Protein AF-A0A930UMC6-F1 (afdb_monomer_lite)

Structure (mmCIF, N/CA/C/O backbone):
data_AF-A0A930UMC6-F1
#
_entry.id   AF-A0A930UMC6-F1
#
loop_
_atom_site.group_PDB
_atom_site.id
_atom_site.type_symbol
_atom_site.label_atom_id
_atom_site.label_alt_id
_atom_site.label_comp_id
_atom_site.label_asym_id
_atom_site.label_entity_id
_atom_site.label_seq_id
_atom_site.pdbx_PDB_ins_code
_atom_site.Cartn_x
_atom_site.Cartn_y
_atom_site.Cartn_z
_atom_site.occupancy
_atom_site.B_iso_or_equiv
_atom_site.auth_seq_id
_atom_site.auth_comp_id
_atom_site.auth_asym_id
_atom_site.auth_atom_id
_atom_site.pdbx_PDB_model_num
ATOM 1 N N . MET A 1 1 ? 30.134 18.021 20.893 1.00 49.34 1 MET A N 1
ATOM 2 C CA . MET A 1 1 ? 29.272 17.765 19.724 1.00 49.34 1 MET A CA 1
ATOM 3 C C . MET A 1 1 ? 28.024 17.097 20.253 1.00 49.34 1 MET A C 1
ATOM 5 O O . MET A 1 1 ? 28.151 16.092 20.938 1.00 49.34 1 MET A O 1
ATOM 9 N N . THR A 1 2 ? 26.864 17.696 20.035 1.00 69.00 2 THR A N 1
ATOM 10 C CA . THR A 1 2 ? 25.563 17.106 20.365 1.00 69.00 2 THR A CA 1
ATOM 11 C C . THR A 1 2 ? 24.787 16.967 19.064 1.00 69.00 2 THR A C 1
ATOM 13 O O . THR A 1 2 ? 24.896 17.836 18.201 1.00 69.00 2 THR A O 1
ATOM 16 N N . GLY A 1 3 ? 24.077 15.854 18.910 1.00 68.44 3 GLY A N 1
ATOM 17 C CA . GLY A 1 3 ? 23.133 15.617 17.822 1.00 68.44 3 GLY A CA 1
ATOM 18 C C . GLY A 1 3 ? 21.737 15.441 18.407 1.00 68.44 3 GLY A C 1
ATOM 19 O O . GLY A 1 3 ? 21.604 15.008 19.552 1.00 68.44 3 GLY A O 1
ATOM 20 N N . GLU A 1 4 ? 20.722 15.796 17.633 1.00 76.00 4 GLU A N 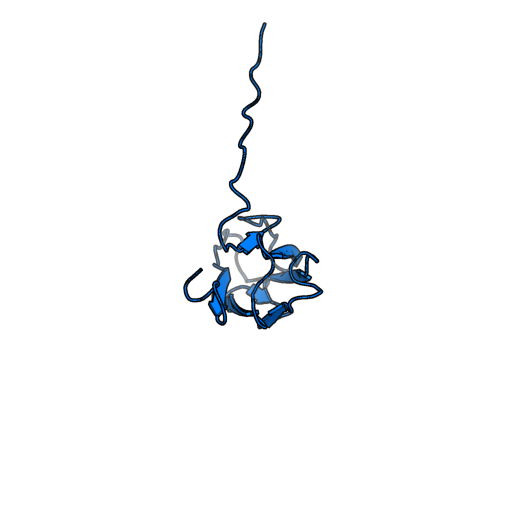1
ATOM 21 C CA . GLU A 1 4 ? 19.319 15.598 17.986 1.00 76.00 4 GLU A CA 1
ATOM 22 C C . GLU A 1 4 ? 18.726 14.492 17.111 1.00 76.00 4 GLU A C 1
ATOM 24 O O . GLU A 1 4 ? 19.178 14.262 15.988 1.00 76.00 4 GLU A O 1
ATOM 29 N N . VAL A 1 5 ? 17.733 13.790 17.653 1.00 77.50 5 VAL A N 1
ATOM 30 C CA . VAL A 1 5 ? 16.935 12.790 16.940 1.00 77.50 5 VAL A CA 1
ATOM 31 C C . VAL A 1 5 ? 15.500 13.282 16.962 1.00 77.50 5 VAL A C 1
ATOM 33 O O . VAL A 1 5 ? 14.952 13.551 18.031 1.00 77.50 5 VAL A O 1
ATOM 36 N N . GLU A 1 6 ? 14.899 13.401 15.787 1.00 82.38 6 GLU A N 1
ATOM 37 C CA . GLU A 1 6 ? 13.484 13.717 15.667 1.00 82.38 6 GLU A CA 1
ATOM 38 C C . GLU A 1 6 ? 12.648 12.480 16.020 1.00 82.38 6 GLU A C 1
ATOM 40 O O . GLU A 1 6 ? 12.893 11.381 15.518 1.00 82.38 6 GLU A O 1
ATOM 45 N N . VAL A 1 7 ? 11.665 12.656 16.905 1.00 77.31 7 VAL A N 1
ATOM 46 C CA . VAL A 1 7 ? 10.705 11.611 17.274 1.00 77.31 7 VAL A CA 1
ATOM 47 C C . VAL A 1 7 ? 9.308 12.096 16.921 1.00 77.31 7 VAL A C 1
ATOM 49 O O . VAL A 1 7 ? 8.802 13.045 17.519 1.00 77.31 7 VAL A O 1
ATOM 52 N N . THR A 1 8 ? 8.664 11.417 15.977 1.00 75.25 8 THR A N 1
ATOM 53 C CA . THR A 1 8 ? 7.257 11.645 15.637 1.00 75.25 8 THR A CA 1
ATOM 54 C C . THR A 1 8 ? 6.380 10.625 16.360 1.00 75.25 8 THR A C 1
ATOM 56 O O . THR A 1 8 ? 6.618 9.421 16.275 1.00 75.25 8 THR A O 1
ATOM 59 N N . VAL A 1 9 ? 5.344 11.098 17.056 1.00 71.62 9 VAL A N 1
ATOM 60 C CA . VAL A 1 9 ? 4.311 10.245 17.662 1.00 71.62 9 VAL A CA 1
ATOM 61 C C . VAL A 1 9 ? 3.033 10.405 16.848 1.00 71.62 9 VAL A C 1
ATOM 63 O O . VAL A 1 9 ? 2.448 11.485 16.821 1.00 71.62 9 VAL A O 1
ATOM 66 N N . ASN A 1 10 ? 2.614 9.339 16.168 1.00 65.38 10 ASN A N 1
ATOM 67 C CA . ASN A 1 10 ? 1.390 9.343 15.370 1.00 65.38 10 ASN A CA 1
ATOM 68 C C . ASN A 1 10 ? 0.172 9.027 16.249 1.00 65.38 10 ASN A C 1
ATOM 70 O O . ASN A 1 10 ? 0.223 8.117 17.077 1.00 65.38 10 ASN A O 1
ATOM 74 N N . ASP A 1 11 ? -0.925 9.754 16.037 1.00 66.31 11 ASP A N 1
ATOM 75 C CA . ASP A 1 11 ? -2.229 9.439 16.621 1.00 66.31 11 ASP A CA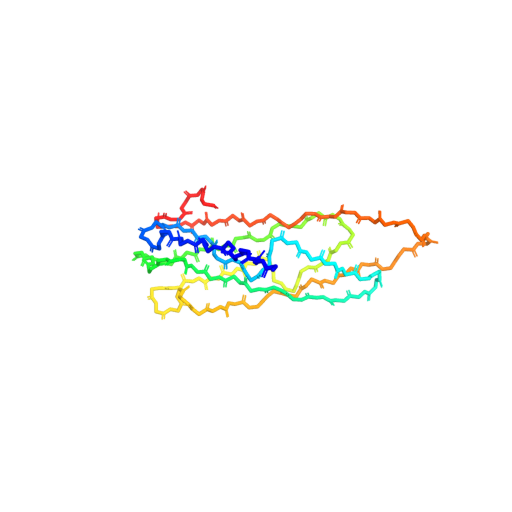 1
ATOM 76 C C . ASP A 1 11 ? -2.813 8.209 15.916 1.00 66.31 11 ASP A C 1
ATOM 78 O O . ASP A 1 11 ? -3.132 8.255 14.728 1.00 66.31 11 ASP A O 1
ATOM 82 N N . ASN A 1 12 ? -2.925 7.099 16.644 1.00 66.31 12 ASN A N 1
ATOM 83 C CA . ASN A 1 12 ? -3.477 5.844 16.142 1.00 66.31 12 ASN A CA 1
ATOM 84 C C . ASN A 1 12 ? -4.976 5.691 16.436 1.00 66.31 12 ASN A C 1
ATOM 86 O O . ASN A 1 12 ? -5.495 4.594 16.287 1.00 66.31 12 ASN A O 1
ATOM 90 N N . SER A 1 13 ? -5.660 6.746 16.890 1.00 74.12 13 SER A N 1
ATOM 91 C CA . SER A 1 13 ? -7.106 6.717 17.144 1.00 74.12 13 SER A CA 1
ATOM 92 C C . SER A 1 13 ? -7.948 7.129 15.933 1.00 74.12 13 SER A C 1
ATOM 94 O O . SER A 1 13 ? -9.172 7.023 15.978 1.00 74.12 13 SER A O 1
ATOM 96 N N . LYS A 1 14 ? -7.307 7.582 14.847 1.00 83.06 14 LYS A N 1
ATOM 97 C CA . LYS A 1 14 ? -7.971 7.953 13.593 1.00 83.06 14 LYS A CA 1
ATOM 98 C C . LYS A 1 14 ? -7.793 6.871 12.522 1.00 83.06 14 LYS A C 1
ATOM 100 O O . LYS A 1 14 ? -6.671 6.368 12.377 1.00 83.06 14 LYS A O 1
ATOM 105 N N . PRO A 1 15 ? -8.844 6.585 11.732 1.00 89.56 15 PRO A N 1
ATOM 106 C CA . PRO A 1 15 ? -8.735 5.779 10.523 1.00 89.56 15 PRO A CA 1
ATOM 107 C C . PRO A 1 15 ? -7.672 6.338 9.577 1.00 89.56 15 PRO A C 1
ATOM 109 O O . PRO A 1 15 ? -7.504 7.552 9.443 1.00 89.56 15 PRO A O 1
ATOM 112 N N . GLY A 1 16 ? -6.915 5.441 8.962 1.00 91.56 16 GLY A N 1
ATOM 113 C CA . GLY A 1 16 ? -5.721 5.769 8.196 1.00 91.56 16 GLY A CA 1
ATOM 114 C C . GLY A 1 16 ? -5.041 4.532 7.618 1.00 91.56 16 GLY A C 1
ATOM 115 O O . GLY A 1 16 ? -5.024 3.466 8.240 1.00 91.56 16 GLY A O 1
ATOM 116 N N . LEU A 1 17 ? -4.448 4.682 6.434 1.00 93.62 17 LEU A N 1
ATOM 117 C CA . LEU A 1 17 ? -3.559 3.678 5.857 1.00 93.62 17 LEU A CA 1
ATOM 118 C C . LEU A 1 17 ? -2.136 3.888 6.380 1.00 93.62 17 LEU A C 1
ATOM 120 O O . LEU A 1 17 ? -1.571 4.980 6.290 1.00 93.62 17 LEU A O 1
ATOM 124 N N . LEU A 1 18 ? -1.543 2.829 6.924 1.00 93.94 18 LEU A N 1
ATOM 125 C CA . LEU A 1 18 ? -0.150 2.806 7.350 1.00 93.94 18 LEU A CA 1
ATOM 126 C C . LEU A 1 18 ? 0.678 2.056 6.311 1.00 93.94 18 LEU A C 1
ATOM 128 O O . LEU A 1 18 ? 0.519 0.847 6.139 1.00 93.94 18 LEU A O 1
ATOM 132 N N . LEU A 1 19 ? 1.571 2.791 5.648 1.00 95.94 19 LEU A N 1
ATOM 133 C CA . LEU A 1 19 ? 2.490 2.264 4.642 1.00 95.94 19 LEU A CA 1
ATOM 134 C C . LEU A 1 19 ? 3.884 2.078 5.244 1.00 95.94 19 LEU A C 1
ATOM 136 O O . LEU A 1 19 ? 4.348 2.948 5.986 1.00 95.94 19 LEU A O 1
ATOM 140 N N . SER A 1 20 ? 4.580 0.990 4.903 1.00 96.75 20 SER A N 1
ATOM 141 C CA . SER A 1 20 ? 5.997 0.832 5.287 1.00 96.75 20 SER A CA 1
ATOM 142 C C . SER A 1 20 ? 6.923 1.808 4.561 1.00 96.75 20 SER A C 1
ATOM 144 O O . SER A 1 20 ? 7.975 2.154 5.091 1.00 96.75 20 SER A O 1
ATOM 146 N N . ALA A 1 21 ? 6.523 2.266 3.375 1.00 94.00 21 ALA A N 1
ATOM 147 C CA . ALA A 1 21 ? 7.231 3.256 2.579 1.00 94.00 21 ALA A CA 1
ATOM 148 C C . ALA A 1 21 ? 6.226 4.193 1.896 1.00 94.00 21 ALA A C 1
ATOM 150 O O . ALA A 1 21 ? 5.155 3.763 1.474 1.00 94.00 21 ALA A O 1
ATOM 151 N N . LYS A 1 22 ? 6.570 5.483 1.800 1.00 91.19 22 LYS A N 1
ATOM 152 C CA . LYS A 1 22 ? 5.804 6.490 1.033 1.00 91.19 22 LYS A CA 1
ATOM 153 C C . LYS A 1 22 ? 6.429 6.806 -0.328 1.00 91.19 22 LYS A C 1
ATOM 155 O O . LYS A 1 22 ? 5.846 7.539 -1.115 1.00 91.19 22 LYS A O 1
ATOM 160 N N . SER A 1 23 ? 7.625 6.284 -0.566 1.00 92.94 23 SER A N 1
ATOM 161 C CA . SER A 1 23 ? 8.389 6.399 -1.801 1.00 92.94 23 SER A CA 1
ATOM 162 C C . SER A 1 23 ? 9.214 5.131 -1.948 1.00 92.94 23 SER A C 1
ATOM 164 O O . SER A 1 23 ? 9.788 4.672 -0.957 1.00 92.94 23 SER A O 1
ATOM 166 N N . LEU A 1 24 ? 9.295 4.609 -3.163 1.00 93.62 24 LEU A N 1
ATOM 167 C CA . LEU A 1 24 ? 10.162 3.496 -3.526 1.00 93.62 24 LEU A CA 1
ATOM 168 C C . LEU A 1 24 ? 11.185 3.993 -4.547 1.00 93.62 24 LEU A C 1
ATOM 170 O O . LEU A 1 24 ? 10.893 4.906 -5.319 1.00 93.62 24 LEU A O 1
ATOM 174 N N . GLN A 1 25 ? 12.381 3.417 -4.513 1.00 94.12 25 GLN A N 1
ATOM 175 C CA . GLN A 1 25 ? 13.367 3.536 -5.581 1.00 94.12 25 GLN A CA 1
ATOM 176 C C . GLN A 1 25 ? 13.535 2.139 -6.151 1.00 94.12 25 GLN A C 1
ATOM 178 O O . GLN A 1 25 ? 13.876 1.225 -5.406 1.00 94.12 25 GLN A O 1
ATOM 183 N N . VAL A 1 26 ? 13.229 1.987 -7.431 1.00 93.31 26 VAL A N 1
ATOM 184 C CA . VAL A 1 26 ? 13.285 0.712 -8.139 1.00 93.31 26 VAL A CA 1
ATOM 185 C C . VAL A 1 26 ? 14.061 0.976 -9.415 1.00 93.31 26 VAL A C 1
ATOM 187 O O . VAL A 1 26 ? 13.769 1.954 -10.103 1.00 93.31 26 VAL A O 1
ATOM 190 N N . ASP A 1 27 ? 15.064 0.150 -9.685 1.00 92.75 27 ASP A N 1
ATOM 191 C CA . ASP A 1 27 ? 15.778 0.202 -10.957 1.00 92.75 27 ASP A CA 1
ATOM 192 C C . ASP A 1 27 ? 14.832 -0.233 -12.092 1.00 92.75 27 ASP A C 1
ATOM 194 O O . ASP A 1 27 ? 13.856 -0.952 -11.855 1.00 92.75 27 ASP A O 1
ATOM 198 N N . GLU A 1 28 ? 15.097 0.198 -13.322 1.00 91.00 28 GLU A N 1
ATOM 199 C CA . GLU A 1 28 ? 14.377 -0.287 -14.505 1.00 91.00 28 GLU A CA 1
ATOM 200 C C . GLU A 1 28 ? 14.459 -1.820 -14.606 1.00 91.00 28 GLU A C 1
ATOM 202 O O . GLU A 1 28 ? 15.447 -2.450 -14.211 1.00 91.00 28 GLU A O 1
ATOM 207 N N . GLY A 1 29 ? 13.339 -2.436 -14.999 1.00 91.31 29 GLY A N 1
ATOM 208 C CA . GLY A 1 29 ? 13.173 -3.892 -15.024 1.00 91.31 29 GLY A CA 1
ATOM 209 C C . GLY A 1 29 ? 13.221 -4.596 -13.655 1.00 91.31 29 GLY A C 1
ATOM 210 O O . GLY A 1 29 ? 13.204 -5.831 -13.609 1.00 91.31 29 GLY A O 1
ATOM 211 N N . GLY A 1 30 ? 13.303 -3.845 -12.554 1.00 95.00 30 GLY A N 1
ATOM 212 C CA . GLY A 1 30 ? 13.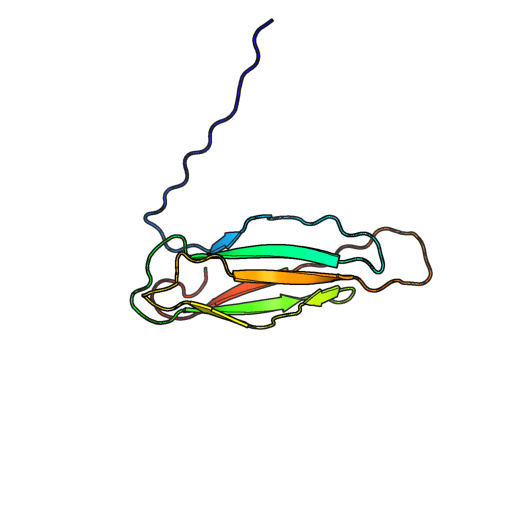400 -4.344 -11.186 1.00 95.00 30 GLY A CA 1
ATOM 213 C C . GLY A 1 30 ? 12.059 -4.487 -10.463 1.00 95.00 30 GLY A C 1
ATOM 214 O O . GLY A 1 30 ? 10.981 -4.181 -10.980 1.00 95.00 30 GLY A O 1
ATOM 215 N N . ASP A 1 31 ? 12.136 -4.950 -9.216 1.00 96.75 31 ASP A N 1
ATOM 216 C CA . ASP A 1 31 ? 10.998 -5.027 -8.307 1.00 96.75 31 ASP A CA 1
ATOM 217 C C . ASP A 1 31 ? 11.344 -4.542 -6.896 1.00 96.75 31 ASP A C 1
ATOM 219 O O . ASP A 1 31 ? 12.489 -4.608 -6.451 1.00 96.75 31 ASP A O 1
ATOM 223 N N . GLU A 1 32 ? 10.332 -4.034 -6.198 1.00 97.75 32 GLU A N 1
ATOM 224 C CA . GLU A 1 32 ? 10.414 -3.664 -4.787 1.00 97.75 32 GLU A CA 1
ATOM 225 C C . GLU A 1 32 ? 9.058 -3.878 -4.110 1.00 97.75 32 GLU A C 1
ATOM 227 O O . GLU A 1 32 ? 8.007 -3.942 -4.756 1.00 97.75 32 GLU A O 1
ATOM 232 N N . THR A 1 33 ? 9.058 -3.977 -2.782 1.00 97.81 33 THR A N 1
ATOM 233 C CA . THR A 1 33 ? 7.839 -4.199 -2.007 1.00 97.81 33 THR A CA 1
ATOM 234 C C . THR A 1 33 ? 7.544 -3.078 -1.022 1.00 97.81 33 THR A C 1
ATOM 236 O O . THR A 1 33 ? 8.422 -2.463 -0.418 1.00 97.81 33 THR A O 1
ATOM 239 N N . PHE A 1 34 ? 6.257 -2.858 -0.781 1.00 98.12 34 PHE A N 1
ATOM 240 C CA . PHE A 1 34 ? 5.786 -2.118 0.381 1.00 98.12 34 PHE A CA 1
ATOM 241 C C . PHE A 1 34 ? 4.631 -2.863 1.035 1.00 98.12 34 PHE A C 1
ATOM 243 O O . PHE A 1 34 ? 4.053 -3.789 0.473 1.00 98.12 34 PHE A O 1
ATOM 250 N N . THR A 1 35 ? 4.301 -2.480 2.261 1.00 98.31 35 THR A N 1
ATOM 251 C CA . THR A 1 35 ? 3.182 -3.066 2.995 1.00 98.31 35 THR A CA 1
ATOM 252 C C . THR A 1 35 ? 2.145 -2.017 3.333 1.00 98.31 35 THR A C 1
ATOM 254 O O . THR A 1 35 ? 2.482 -0.851 3.547 1.00 98.31 35 THR A O 1
ATOM 257 N N . VAL A 1 36 ? 0.893 -2.460 3.408 1.00 97.81 36 VAL A N 1
ATOM 258 C CA . VAL A 1 36 ? -0.269 -1.663 3.798 1.00 97.81 36 VAL A CA 1
ATOM 259 C C . VAL A 1 36 ? -0.946 -2.342 4.982 1.00 97.81 36 VAL A C 1
ATOM 261 O O . VAL A 1 36 ? -1.135 -3.557 4.980 1.00 97.81 36 VAL A O 1
ATOM 264 N N . LYS A 1 37 ? -1.335 -1.564 5.990 1.00 96.69 37 LYS A N 1
ATOM 265 C CA . LYS A 1 37 ? -2.267 -1.989 7.045 1.00 96.69 37 LYS A CA 1
ATOM 266 C C . LYS A 1 37 ? -3.151 -0.832 7.482 1.00 96.69 37 LYS A C 1
ATOM 268 O O . LYS A 1 37 ? -2.834 0.326 7.204 1.00 96.69 37 LYS A O 1
ATOM 273 N N . LEU A 1 38 ? -4.211 -1.134 8.218 1.00 95.31 38 LEU A N 1
ATOM 274 C CA . LEU A 1 38 ? -5.064 -0.119 8.823 1.00 95.31 38 LEU A CA 1
ATOM 275 C C . LEU A 1 38 ? -4.477 0.364 10.162 1.00 95.31 38 LEU A C 1
ATOM 277 O O . LEU A 1 38 ? -3.845 -0.397 10.900 1.00 95.31 38 LEU A O 1
ATOM 281 N N . SER A 1 39 ? -4.648 1.651 10.474 1.00 93.44 39 SER A N 1
ATOM 282 C CA . SER A 1 39 ? -4.242 2.251 11.757 1.00 93.44 39 SER A CA 1
ATOM 283 C C . SER A 1 39 ? -5.154 1.880 12.930 1.00 93.44 39 SER A C 1
ATOM 285 O O . SER A 1 39 ? -4.670 1.811 14.062 1.00 93.44 39 SER A O 1
ATOM 287 N N . THR A 1 40 ? -6.438 1.625 12.666 1.00 92.69 40 THR A N 1
ATOM 288 C CA . THR A 1 40 ? -7.480 1.270 13.635 1.00 92.69 40 THR A CA 1
ATOM 289 C C . THR A 1 40 ? -8.263 0.049 13.167 1.00 92.69 40 THR A C 1
ATOM 291 O O . THR A 1 40 ? -8.335 -0.244 11.975 1.00 92.69 40 THR A O 1
ATOM 294 N N . GLN A 1 41 ? -8.871 -0.665 14.117 1.00 93.44 41 GLN A N 1
ATOM 295 C CA . GLN A 1 41 ? -9.828 -1.724 13.802 1.00 93.44 41 GLN A CA 1
ATOM 296 C C . GLN A 1 41 ? -11.070 -1.107 13.142 1.00 93.44 41 GLN A C 1
ATOM 298 O O . GLN A 1 41 ? -11.692 -0.254 13.778 1.00 93.44 41 GLN A O 1
ATOM 303 N N . PRO A 1 42 ? -11.445 -1.513 11.916 1.00 93.44 42 PRO A N 1
ATOM 304 C CA . PRO A 1 42 ? -12.645 -1.006 11.273 1.00 93.44 42 PRO A CA 1
ATOM 305 C C . PRO A 1 42 ? -13.893 -1.656 11.886 1.00 93.44 42 PRO A C 1
ATOM 307 O O . PRO A 1 42 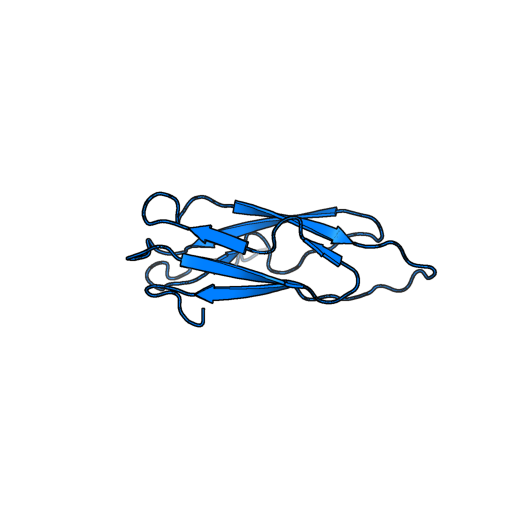? -13.814 -2.703 12.534 1.00 93.44 42 PRO A O 1
ATOM 310 N N . SER A 1 43 ? -15.060 -1.039 11.690 1.00 91.00 43 SER A N 1
ATOM 311 C CA . SER A 1 43 ? -16.340 -1.595 12.161 1.00 91.00 43 SER A CA 1
ATOM 312 C C . SER A 1 43 ? -16.914 -2.678 11.241 1.00 91.00 43 SER A C 1
ATOM 314 O O . SER A 1 43 ? -17.654 -3.546 11.700 1.00 91.00 43 SER A O 1
ATOM 316 N N . GLU A 1 44 ? -16.524 -2.653 9.966 1.00 92.75 44 GLU A N 1
ATOM 317 C CA . GLU A 1 44 ? -16.848 -3.636 8.932 1.00 92.75 44 GLU A CA 1
ATOM 318 C C . GLU A 1 44 ? -15.634 -3.835 8.009 1.00 92.75 44 GLU A C 1
ATOM 320 O O . GLU A 1 44 ? -14.576 -3.244 8.220 1.00 92.75 44 GLU A O 1
ATOM 325 N N . GLU A 1 45 ? -15.768 -4.686 6.994 1.00 95.44 45 GLU A N 1
ATOM 326 C CA . GLU A 1 45 ? -14.722 -4.884 5.991 1.00 95.44 45 GLU A CA 1
ATOM 327 C C . GLU A 1 45 ? -14.373 -3.571 5.264 1.00 95.44 45 GLU A C 1
ATOM 329 O O . GLU A 1 45 ? -15.249 -2.799 4.871 1.00 95.44 45 GLU A O 1
ATOM 334 N N . VAL A 1 46 ? -13.075 -3.341 5.070 1.00 96.50 46 VAL A N 1
ATOM 335 C CA . VAL A 1 46 ? -12.511 -2.220 4.317 1.00 96.50 46 VAL A CA 1
ATOM 336 C C . VAL A 1 46 ? -11.830 -2.768 3.075 1.00 96.50 46 VAL A C 1
ATOM 338 O O . VAL A 1 46 ? -10.976 -3.655 3.147 1.00 96.50 46 VAL A O 1
ATOM 341 N N . THR A 1 47 ? -12.174 -2.193 1.929 1.00 96.81 47 THR A N 1
ATOM 342 C CA . THR A 1 47 ? -11.529 -2.494 0.651 1.00 96.81 47 THR A CA 1
ATOM 343 C C . THR A 1 47 ? -10.611 -1.343 0.270 1.00 96.81 47 THR A C 1
ATOM 345 O O . THR A 1 47 ? -11.057 -0.200 0.156 1.00 96.81 47 THR A O 1
ATOM 348 N N . VAL A 1 48 ? -9.333 -1.640 0.041 1.00 97.25 48 VAL A N 1
ATOM 349 C CA . VAL A 1 48 ? -8.339 -0.687 -0.464 1.00 97.25 48 VAL A CA 1
ATOM 350 C C . VAL A 1 48 ? -8.059 -1.010 -1.924 1.00 97.25 48 VAL A C 1
ATOM 352 O O . VAL A 1 48 ? -7.498 -2.058 -2.235 1.00 97.25 48 VAL A O 1
ATOM 355 N N . THR A 1 49 ? -8.446 -0.112 -2.825 1.00 97.56 49 THR A N 1
ATOM 356 C CA . THR A 1 49 ? -8.146 -0.232 -4.259 1.00 97.56 49 THR A CA 1
ATOM 357 C C . THR A 1 49 ? -6.814 0.440 -4.564 1.00 97.56 49 THR A C 1
ATOM 359 O O . THR A 1 49 ? -6.548 1.536 -4.067 1.00 97.56 49 THR A O 1
ATOM 362 N N . LEU A 1 50 ? -5.984 -0.217 -5.372 1.00 97.12 50 LEU A N 1
ATOM 363 C CA . LEU A 1 50 ? -4.685 0.265 -5.819 1.00 97.12 50 LEU A CA 1
ATOM 364 C C . LEU A 1 50 ? -4.778 0.635 -7.300 1.00 97.12 50 LEU A C 1
ATOM 366 O O . LEU A 1 50 ? -4.970 -0.225 -8.158 1.00 97.12 50 LEU A O 1
ATOM 370 N N . GLY A 1 51 ? -4.652 1.926 -7.587 1.00 94.56 51 GLY A N 1
ATOM 371 C CA . GLY A 1 51 ? -4.411 2.446 -8.926 1.00 94.56 51 GLY A CA 1
ATOM 372 C C . GLY A 1 51 ? -2.916 2.635 -9.158 1.00 94.56 51 GLY A C 1
ATOM 373 O O . GLY A 1 51 ? -2.199 3.046 -8.247 1.00 94.56 51 GLY A O 1
ATOM 374 N N . GLN A 1 52 ? -2.466 2.368 -10.375 1.00 91.62 52 GLN A N 1
ATOM 375 C CA . GLN A 1 52 ? -1.099 2.607 -10.831 1.00 91.62 52 GLN A CA 1
ATOM 376 C C . GLN A 1 52 ? -1.132 3.519 -12.060 1.00 91.62 52 GLN A C 1
ATOM 378 O O . GLN A 1 52 ? -2.113 3.490 -12.812 1.00 91.62 52 GLN A O 1
ATOM 383 N N . ASP A 1 53 ? -0.081 4.311 -12.240 1.00 89.00 53 ASP A N 1
ATOM 384 C CA . ASP A 1 53 ? 0.205 4.973 -13.513 1.00 89.00 53 ASP A CA 1
ATOM 385 C C . ASP A 1 53 ? 0.867 3.969 -14.491 1.00 89.00 53 ASP A C 1
ATOM 387 O O . ASP A 1 53 ? 0.995 2.777 -14.184 1.00 89.00 53 ASP A O 1
ATOM 391 N N . ASP A 1 54 ? 1.252 4.442 -15.677 1.00 82.06 54 ASP A N 1
ATOM 392 C CA . ASP A 1 54 ? 2.057 3.670 -16.629 1.00 82.06 54 ASP A CA 1
ATOM 393 C C . ASP A 1 54 ? 3.484 3.414 -16.058 1.00 82.06 54 ASP A C 1
ATOM 395 O O . ASP A 1 54 ? 3.810 3.860 -14.957 1.00 82.06 54 ASP A O 1
ATOM 399 N N . ASP A 1 55 ? 4.314 2.624 -16.747 1.00 86.31 55 ASP A N 1
ATOM 400 C CA . ASP A 1 55 ? 5.718 2.294 -16.386 1.00 86.31 55 ASP A CA 1
ATOM 401 C C . ASP A 1 55 ? 5.933 1.346 -15.187 1.00 86.31 55 ASP A C 1
ATOM 403 O O . ASP A 1 55 ? 7.047 0.878 -14.929 1.00 86.31 55 ASP A O 1
ATOM 407 N N . MET A 1 56 ? 4.860 0.957 -14.490 1.00 92.88 56 MET A N 1
ATOM 408 C CA . MET A 1 56 ? 4.909 -0.088 -13.464 1.00 92.88 56 MET A CA 1
ATOM 409 C C . MET A 1 56 ?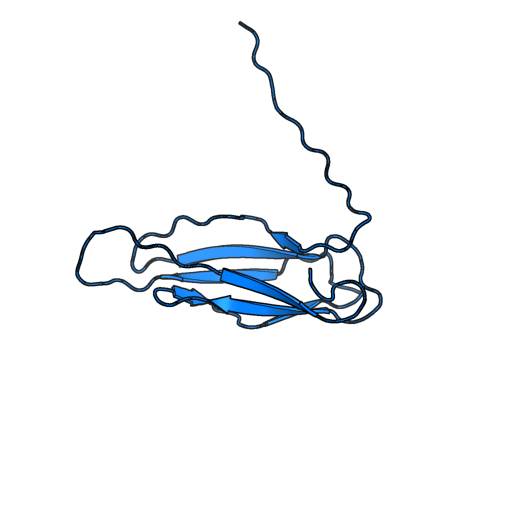 3.697 -1.022 -13.472 1.00 92.88 56 MET A C 1
ATOM 411 O O . MET A 1 56 ? 2.634 -0.734 -14.022 1.00 92.88 56 MET A O 1
ATOM 415 N N . THR A 1 57 ? 3.852 -2.162 -12.804 1.00 95.12 57 THR A N 1
ATOM 416 C CA . THR A 1 57 ? 2.772 -3.101 -12.504 1.00 95.12 57 THR A CA 1
ATOM 417 C C . THR A 1 57 ? 2.745 -3.463 -11.026 1.00 95.12 57 THR A C 1
ATOM 419 O O . THR A 1 57 ? 3.781 -3.540 -10.367 1.00 95.12 57 THR A O 1
ATOM 422 N N . LEU A 1 58 ? 1.542 -3.694 -10.507 1.00 96.69 58 LEU A N 1
ATOM 423 C CA . LEU A 1 58 ? 1.300 -4.170 -9.152 1.00 96.69 58 LEU A CA 1
ATOM 424 C C . LEU A 1 58 ? 0.811 -5.616 -9.184 1.00 96.69 58 LEU A C 1
ATOM 426 O O . LEU A 1 58 ? -0.061 -5.975 -9.978 1.00 96.69 58 LEU A O 1
ATOM 430 N N . ASP A 1 59 ? 1.304 -6.440 -8.260 1.00 97.81 59 ASP A N 1
ATOM 431 C CA . ASP A 1 59 ? 0.822 -7.818 -8.092 1.00 97.81 59 ASP A CA 1
ATOM 432 C C . ASP A 1 59 ? -0.622 -7.890 -7.559 1.00 97.81 59 ASP A C 1
ATOM 434 O O . ASP A 1 59 ? -1.288 -8.925 -7.664 1.00 97.81 59 ASP A O 1
ATOM 438 N N . LYS A 1 60 ? -1.108 -6.789 -6.976 1.00 96.88 60 LYS A N 1
ATOM 439 C CA . LYS A 1 60 ? -2.435 -6.654 -6.376 1.00 96.88 60 LYS A CA 1
ATOM 440 C C . LYS A 1 60 ? -3.077 -5.333 -6.781 1.00 96.88 60 LYS A C 1
ATOM 442 O O . LYS A 1 60 ? -2.524 -4.267 -6.541 1.00 96.88 60 LYS A O 1
ATOM 447 N N . ALA A 1 61 ? -4.299 -5.411 -7.304 1.00 96.94 61 ALA A N 1
ATOM 448 C CA . ALA A 1 61 ? -5.143 -4.240 -7.555 1.00 96.94 61 ALA A CA 1
ATOM 449 C C . ALA A 1 61 ? -6.069 -3.900 -6.371 1.00 96.94 61 ALA A C 1
ATOM 451 O O . ALA A 1 61 ? -6.616 -2.802 -6.305 1.00 96.94 61 ALA A O 1
ATOM 452 N N . VAL A 1 62 ? -6.286 -4.845 -5.450 1.00 97.38 62 VAL A N 1
ATOM 453 C CA . VAL A 1 62 ? -7.193 -4.699 -4.304 1.00 97.38 62 VAL A CA 1
ATOM 454 C C . VAL A 1 62 ? -6.607 -5.409 -3.085 1.00 97.38 62 VAL A C 1
ATOM 456 O O . VAL A 1 62 ? -6.078 -6.514 -3.209 1.00 97.38 62 VAL A O 1
ATOM 459 N N . LEU A 1 63 ? -6.740 -4.784 -1.915 1.00 97.94 63 LEU A N 1
ATOM 460 C CA . LEU A 1 63 ? -6.501 -5.376 -0.600 1.00 97.94 63 LEU A CA 1
ATOM 461 C C . LEU A 1 63 ? -7.800 -5.336 0.208 1.00 97.94 63 LEU A C 1
ATOM 463 O O . LEU A 1 63 ? -8.511 -4.330 0.190 1.00 97.94 63 LEU A O 1
ATOM 467 N N . THR A 1 64 ? -8.081 -6.402 0.948 1.00 97.06 64 THR A N 1
ATOM 468 C CA . THR A 1 64 ? -9.269 -6.502 1.803 1.00 97.06 64 THR A CA 1
ATOM 469 C C . THR A 1 64 ? -8.833 -6.665 3.245 1.00 97.06 64 THR A C 1
ATOM 471 O O . THR A 1 64 ? -8.030 -7.546 3.541 1.00 97.06 64 THR A O 1
ATOM 474 N N . PHE A 1 65 ? -9.360 -5.823 4.128 1.00 97.25 65 PHE A N 1
ATOM 475 C CA . PHE A 1 65 ? -9.110 -5.864 5.563 1.00 97.25 65 PHE A CA 1
ATOM 476 C C . PHE A 1 65 ? -10.429 -6.068 6.301 1.00 97.25 65 PHE A C 1
ATOM 478 O O . PHE A 1 65 ? -11.387 -5.324 6.119 1.00 97.25 65 PHE A O 1
ATOM 485 N N . THR A 1 66 ? -10.465 -7.065 7.164 1.00 96.19 66 THR A N 1
ATOM 486 C CA . THR A 1 66 ? -11.581 -7.411 8.040 1.00 96.19 66 THR A CA 1
ATOM 487 C C . THR A 1 66 ? -11.354 -6.871 9.451 1.00 96.19 66 THR A C 1
ATOM 489 O O . THR A 1 66 ? -10.273 -6.392 9.808 1.00 96.19 66 THR A O 1
ATOM 492 N N . THR A 1 67 ? -12.360 -7.022 10.310 1.00 95.06 67 THR A N 1
ATOM 493 C CA . THR A 1 67 ? -12.251 -6.700 11.739 1.00 95.06 67 THR A CA 1
ATOM 494 C C . THR A 1 67 ? -11.180 -7.516 12.466 1.00 95.06 67 THR A C 1
ATOM 496 O O . THR A 1 67 ? -10.736 -7.092 13.533 1.00 95.06 67 THR A O 1
ATOM 499 N N . ASP A 1 68 ? -10.756 -8.657 11.916 1.00 96.25 68 ASP A N 1
ATOM 500 C CA . ASP A 1 68 ? -9.846 -9.598 12.577 1.00 96.25 68 ASP A CA 1
ATOM 501 C C . ASP A 1 68 ? -8.392 -9.461 12.095 1.00 96.25 68 ASP A C 1
ATOM 503 O O . ASP A 1 68 ? -7.462 -9.781 12.838 1.00 96.25 68 ASP A O 1
ATOM 507 N N . ASP A 1 69 ? -8.176 -8.953 10.879 1.00 96.69 69 ASP A N 1
ATOM 508 C CA . ASP A 1 69 ? -6.856 -8.861 10.239 1.00 96.69 69 ASP A CA 1
ATOM 509 C C . ASP A 1 69 ? -6.441 -7.436 9.826 1.00 96.69 69 ASP A C 1
ATOM 511 O O . ASP A 1 69 ? -5.352 -7.263 9.286 1.00 96.69 69 ASP A O 1
ATOM 515 N N . TRP A 1 70 ? -7.222 -6.402 10.157 1.00 95.44 70 TRP A N 1
ATOM 516 C CA . TRP A 1 70 ? -6.928 -4.984 9.872 1.00 95.44 70 TRP A CA 1
ATOM 517 C C . TRP A 1 70 ? -5.491 -4.533 10.177 1.00 95.44 70 TRP A C 1
ATOM 519 O O . TRP A 1 70 ? -4.908 -3.727 9.451 1.00 95.44 70 TRP A O 1
ATOM 529 N N . GLY A 1 71 ? -4.923 -5.038 11.275 1.00 95.38 71 GLY A N 1
ATOM 530 C CA . GLY A 1 71 ? -3.585 -4.687 11.746 1.00 95.38 71 GLY A CA 1
ATOM 531 C C . GLY A 1 71 ? -2.471 -5.532 11.127 1.00 95.38 71 GLY A C 1
ATOM 532 O O . GLY A 1 71 ? -1.293 -5.238 11.356 1.00 95.38 71 GLY A O 1
ATOM 533 N N . GLN A 1 72 ? -2.819 -6.573 10.366 1.00 97.56 72 GLN A N 1
ATOM 534 C CA . GLN A 1 72 ? -1.867 -7.419 9.660 1.00 97.56 72 GLN A CA 1
ATOM 535 C C . GLN A 1 72 ? -1.442 -6.736 8.366 1.00 97.56 72 GLN A C 1
ATOM 537 O O . GLN A 1 72 ? -2.259 -6.374 7.525 1.00 97.56 72 GLN A O 1
ATOM 542 N N . ALA A 1 73 ? -0.135 -6.547 8.219 1.00 98.06 73 ALA A N 1
ATOM 543 C CA . ALA A 1 73 ? 0.424 -5.898 7.049 1.00 98.06 73 ALA A CA 1
ATOM 544 C C . ALA A 1 73 ? 0.303 -6.809 5.821 1.00 98.06 73 ALA A C 1
ATOM 546 O O . ALA A 1 73 ? 0.795 -7.937 5.831 1.00 98.06 73 ALA A O 1
ATOM 547 N N . GLN A 1 74 ? -0.331 -6.304 4.765 1.00 98.50 74 GLN A N 1
ATOM 548 C CA . GLN A 1 74 ? -0.400 -6.966 3.468 1.00 98.50 74 GLN A CA 1
ATOM 549 C C . GLN A 1 74 ? 0.677 -6.391 2.552 1.00 98.50 74 GLN A C 1
ATOM 551 O O . GLN A 1 74 ? 0.777 -5.175 2.395 1.00 98.50 74 GLN A O 1
ATOM 556 N N . THR A 1 75 ? 1.498 -7.264 1.972 1.00 98.38 75 THR A N 1
ATOM 557 C CA . THR A 1 75 ? 2.583 -6.884 1.060 1.00 98.38 75 THR A CA 1
ATOM 558 C C . THR A 1 75 ? 2.051 -6.656 -0.347 1.00 98.38 75 THR A C 1
ATOM 560 O O . THR A 1 75 ? 1.251 -7.451 -0.834 1.00 98.38 75 THR A O 1
ATOM 563 N N . VAL A 1 76 ? 2.539 -5.615 -1.007 1.00 98.31 76 VAL A N 1
ATOM 564 C CA . VAL A 1 76 ? 2.327 -5.299 -2.420 1.00 98.31 76 VAL A CA 1
ATOM 565 C C . VAL A 1 76 ? 3.695 -5.272 -3.086 1.00 98.31 76 VAL A C 1
ATOM 567 O O . VAL A 1 76 ? 4.630 -4.674 -2.548 1.00 98.31 76 VAL A O 1
ATOM 570 N N . THR A 1 77 ? 3.803 -5.933 -4.231 1.00 97.88 77 THR A N 1
ATOM 571 C CA . THR A 1 77 ? 5.006 -5.954 -5.065 1.00 97.88 77 THR A CA 1
ATOM 572 C C . THR A 1 77 ? 4.791 -5.015 -6.238 1.00 97.88 77 THR A C 1
ATOM 574 O O . THR A 1 77 ? 3.768 -5.099 -6.920 1.00 97.88 77 THR A O 1
ATOM 577 N N . VAL A 1 78 ? 5.753 -4.123 -6.442 1.00 96.88 78 VAL A N 1
ATOM 578 C CA . VAL A 1 78 ? 5.828 -3.191 -7.562 1.00 96.88 78 VAL A CA 1
ATOM 579 C C . VAL A 1 78 ? 6.904 -3.702 -8.500 1.00 96.88 78 VAL A C 1
ATOM 581 O O . VAL A 1 78 ? 8.014 -3.973 -8.054 1.00 96.88 78 VAL A O 1
ATOM 584 N N . THR A 1 79 ? 6.591 -3.820 -9.782 1.00 95.50 79 THR A N 1
ATOM 585 C CA . THR A 1 79 ? 7.551 -4.202 -10.821 1.00 95.50 79 THR A CA 1
ATOM 586 C C . THR A 1 79 ? 7.597 -3.105 -11.871 1.00 95.50 79 THR A C 1
ATOM 588 O O . THR A 1 79 ? 6.547 -2.727 -12.393 1.00 95.50 79 THR A O 1
ATOM 591 N N . THR A 1 80 ? 8.785 -2.591 -12.167 1.00 93.75 80 THR A N 1
ATOM 592 C CA . THR A 1 80 ? 9.011 -1.594 -13.222 1.00 93.75 80 THR A CA 1
ATOM 593 C C . THR A 1 80 ? 9.250 -2.282 -14.561 1.00 93.75 80 THR A C 1
ATOM 595 O O . THR A 1 80 ? 9.639 -3.452 -14.630 1.00 93.75 80 THR A O 1
ATOM 598 N N . VAL A 1 81 ? 8.968 -1.570 -15.649 1.00 87.81 81 VAL A N 1
ATOM 599 C CA . VAL A 1 81 ? 9.270 -2.035 -17.006 1.00 87.81 81 VAL A CA 1
ATOM 600 C C . VAL A 1 81 ? 10.596 -1.415 -17.443 1.00 87.81 81 VAL A C 1
ATOM 602 O O . VAL A 1 81 ? 10.813 -0.233 -17.222 1.00 87.81 81 VAL A O 1
ATOM 605 N N . GLU A 1 82 ? 11.489 -2.217 -18.022 1.00 89.19 82 GLU A N 1
ATOM 606 C CA . GLU A 1 82 ? 12.692 -1.705 -18.696 1.00 89.19 82 GLU A CA 1
ATOM 607 C C . GLU A 1 82 ? 12.285 -1.016 -20.004 1.00 89.19 82 GLU A C 1
ATOM 609 O O . GLU A 1 82 ? 11.526 -1.606 -20.786 1.00 89.19 82 GLU A O 1
ATOM 614 N N . ASP A 1 83 ? 12.815 0.177 -20.266 1.00 86.00 83 ASP A N 1
ATOM 615 C CA . ASP A 1 83 ? 12.603 0.887 -21.525 1.00 86.00 83 ASP A CA 1
ATOM 616 C C . ASP A 1 83 ? 13.896 1.046 -22.358 1.00 86.00 83 ASP A C 1
ATOM 618 O O . ASP A 1 83 ? 14.866 0.309 -22.171 1.00 86.00 83 ASP A O 1
ATOM 622 N N . GLU A 1 84 ? 13.864 1.863 -23.419 1.00 85.94 84 GLU A N 1
ATOM 623 C CA . GLU A 1 84 ? 14.992 1.979 -24.358 1.00 85.94 84 GLU A CA 1
ATOM 624 C C . GLU A 1 84 ? 16.037 3.030 -23.966 1.00 85.94 84 GLU A C 1
ATOM 626 O O . GLU A 1 84 ? 17.122 3.039 -24.566 1.00 85.94 84 GLU A O 1
ATOM 631 N N . ASP A 1 85 ? 15.717 3.943 -23.048 1.00 87.06 85 ASP A N 1
ATOM 632 C CA . ASP A 1 85 ? 16.638 5.002 -22.663 1.00 87.06 85 ASP A CA 1
ATOM 633 C C . ASP A 1 85 ? 17.266 4.745 -21.283 1.00 87.06 85 ASP A C 1
ATOM 635 O O . ASP A 1 85 ? 17.480 3.603 -20.905 1.00 87.06 85 ASP A O 1
ATOM 639 N N . ALA A 1 86 ? 17.822 5.767 -20.647 1.00 84.38 86 ALA A N 1
ATOM 640 C CA . ALA A 1 86 ? 18.483 5.624 -19.344 1.00 84.38 86 ALA A CA 1
ATOM 641 C C . ALA A 1 86 ? 18.109 6.795 -18.427 1.00 84.38 86 ALA A C 1
ATOM 643 O O . ALA A 1 86 ? 18.861 7.165 -17.514 1.00 84.38 86 ALA A O 1
ATOM 644 N N . ALA A 1 87 ? 17.028 7.490 -18.776 1.00 87.44 87 ALA A N 1
ATOM 645 C CA . ALA A 1 87 ? 16.501 8.615 -18.051 1.00 87.44 87 ALA A CA 1
ATOM 646 C C . ALA A 1 87 ? 15.576 8.095 -16.946 1.00 87.44 87 ALA A C 1
ATOM 648 O O . ALA A 1 87 ? 14.773 7.207 -17.173 1.00 87.44 87 ALA A O 1
ATOM 649 N N . PRO A 1 88 ? 15.654 8.668 -15.737 1.00 85.44 88 PRO A N 1
ATOM 650 C CA . PRO A 1 88 ? 14.802 8.227 -14.649 1.00 85.44 88 PRO A CA 1
ATOM 651 C C . PRO A 1 88 ? 13.348 8.649 -14.875 1.00 85.44 88 PRO A C 1
ATOM 653 O O . PRO A 1 88 ? 13.069 9.846 -15.023 1.00 85.44 88 PRO A O 1
ATOM 656 N N . ASP A 1 89 ? 12.437 7.689 -14.751 1.00 87.62 89 ASP A N 1
ATOM 657 C CA . ASP A 1 89 ? 10.996 7.918 -14.754 1.00 87.62 89 ASP A CA 1
ATOM 658 C C . ASP A 1 89 ? 10.386 8.050 -13.357 1.00 87.62 89 ASP A C 1
ATOM 660 O O . ASP A 1 89 ? 10.982 7.746 -12.317 1.00 87.62 89 ASP A O 1
ATOM 664 N N . THR A 1 90 ? 9.148 8.545 -13.327 1.00 89.88 90 THR A N 1
ATOM 665 C CA . THR A 1 90 ? 8.351 8.646 -12.105 1.00 89.88 90 THR A CA 1
ATOM 666 C C . THR A 1 90 ? 6.924 8.197 -12.356 1.00 89.88 90 THR A C 1
ATOM 668 O O . THR A 1 90 ? 6.237 8.780 -13.192 1.00 89.88 90 THR A O 1
ATOM 671 N N . ALA A 1 91 ? 6.445 7.260 -11.541 1.00 89.75 91 ALA A N 1
ATOM 672 C CA . ALA A 1 91 ? 5.068 6.785 -11.562 1.00 89.75 91 ALA A CA 1
ATOM 673 C C . ALA A 1 91 ? 4.454 6.805 -10.153 1.00 89.75 91 ALA A C 1
ATOM 675 O O . ALA A 1 91 ? 5.157 6.729 -9.139 1.00 89.75 91 ALA A O 1
ATOM 676 N N . THR A 1 92 ? 3.127 6.937 -10.078 1.00 93.19 92 THR A N 1
ATOM 677 C CA . THR A 1 92 ? 2.388 7.051 -8.814 1.00 93.19 92 THR A CA 1
ATOM 678 C C . THR A 1 92 ? 1.519 5.827 -8.563 1.00 93.19 92 THR A C 1
ATOM 680 O O . THR A 1 92 ? 0.770 5.382 -9.428 1.00 93.19 92 THR A O 1
ATOM 683 N N . ILE A 1 93 ? 1.529 5.353 -7.316 1.00 94.88 93 ILE A N 1
ATOM 684 C CA . ILE A 1 93 ? 0.549 4.392 -6.804 1.00 94.88 93 ILE A CA 1
ATOM 685 C C . ILE A 1 93 ? -0.482 5.164 -5.977 1.00 94.88 93 ILE A C 1
ATOM 687 O O . ILE A 1 93 ? -0.140 5.860 -5.018 1.00 94.88 93 ILE A O 1
ATOM 691 N N . ARG A 1 94 ? -1.759 5.046 -6.340 1.00 95.38 94 ARG A N 1
ATOM 692 C CA . ARG A 1 94 ? -2.890 5.666 -5.641 1.00 95.38 94 ARG A CA 1
ATOM 693 C C . ARG A 1 94 ? -3.632 4.602 -4.852 1.00 95.38 94 ARG A C 1
ATOM 695 O O . ARG A 1 94 ? -4.139 3.652 -5.435 1.00 95.38 94 ARG A O 1
ATOM 702 N N . LEU A 1 95 ? -3.714 4.771 -3.538 1.00 95.50 95 LEU A N 1
ATOM 703 C CA . LEU A 1 95 ? -4.523 3.912 -2.679 1.00 95.50 95 LEU A CA 1
ATOM 704 C C . LEU A 1 95 ? -5.816 4.650 -2.350 1.00 95.50 95 LEU A C 1
ATOM 706 O O . LEU A 1 95 ? -5.794 5.845 -2.066 1.00 95.50 95 LEU A O 1
ATOM 710 N N . THR A 1 96 ? -6.939 3.947 -2.401 1.00 95.06 96 THR A N 1
ATOM 711 C CA . THR A 1 96 ? -8.239 4.488 -1.995 1.00 95.06 96 THR A CA 1
ATOM 712 C C . THR A 1 96 ? -8.932 3.471 -1.117 1.00 95.06 96 THR A C 1
ATOM 714 O O . THR A 1 96 ? -9.237 2.369 -1.579 1.00 95.06 96 THR A O 1
ATOM 717 N N . ALA A 1 97 ? -9.156 3.829 0.146 1.00 93.69 97 ALA A N 1
ATOM 718 C CA . ALA A 1 97 ? -9.920 2.999 1.061 1.00 93.69 97 ALA A CA 1
ATOM 719 C C . ALA A 1 97 ? -11.419 3.320 0.959 1.00 93.69 97 ALA A C 1
ATOM 721 O O . ALA A 1 97 ? -11.832 4.476 0.846 1.00 93.69 97 ALA A O 1
ATOM 722 N N . THR A 1 98 ? -12.231 2.268 0.973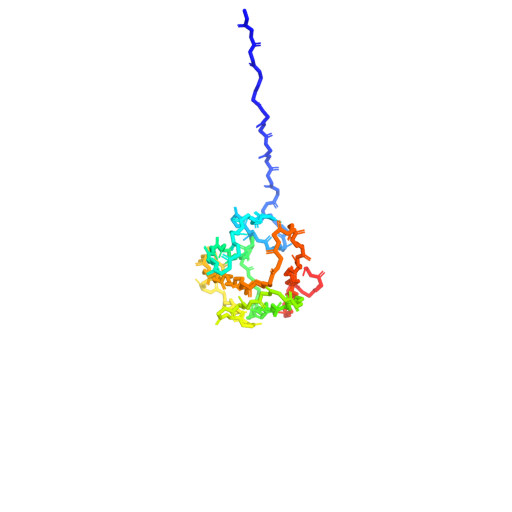 1.00 91.38 98 THR A N 1
ATOM 723 C CA . THR A 1 98 ? -13.697 2.326 0.938 1.00 91.38 98 THR A CA 1
ATOM 724 C C . THR A 1 98 ? -14.279 1.372 1.974 1.00 91.38 98 THR A C 1
ATOM 726 O O . THR A 1 98 ? -13.652 0.364 2.320 1.00 91.38 98 THR A O 1
ATOM 729 N N . GLY A 1 99 ? -15.479 1.690 2.457 1.00 81.62 99 GLY A N 1
ATOM 730 C CA . GLY A 1 99 ? -16.163 0.966 3.526 1.00 81.62 99 GLY A CA 1
ATOM 731 C C . GLY A 1 99 ? -15.906 1.515 4.934 1.00 81.62 99 GLY A C 1
ATOM 732 O O . GLY A 1 99 ? -14.868 2.110 5.232 1.00 81.62 99 GLY A O 1
ATOM 733 N N . SER A 1 100 ? -16.882 1.284 5.819 1.00 80.62 100 SER A N 1
ATOM 734 C CA . SER A 1 100 ? -16.834 1.643 7.242 1.00 80.62 100 SER A CA 1
ATOM 735 C C . SER A 1 100 ? -16.432 3.120 7.473 1.00 80.62 100 SER A C 1
ATOM 737 O O . SER A 1 100 ? -16.961 4.045 6.860 1.00 80.62 100 SER A O 1
ATOM 739 N N . ASP A 1 101 ? -15.496 3.331 8.387 1.00 83.56 101 ASP A N 1
ATOM 740 C CA . ASP A 1 101 ? -14.875 4.562 8.854 1.00 83.56 101 ASP A CA 1
ATOM 741 C C . ASP A 1 101 ? -13.680 5.000 7.988 1.00 83.56 101 ASP A C 1
ATOM 743 O O . ASP A 1 101 ? -13.010 5.977 8.317 1.00 83.56 101 ASP A O 1
ATOM 747 N N . TYR A 1 102 ? -13.431 4.298 6.876 1.00 87.25 102 TYR A N 1
ATOM 748 C CA . TYR A 1 102 ? -12.281 4.489 5.991 1.00 87.25 102 TYR A CA 1
ATOM 749 C C . TYR A 1 102 ? -12.625 5.126 4.636 1.00 87.25 102 TYR A C 1
ATOM 751 O O . TYR A 1 102 ? -11.730 5.333 3.821 1.00 87.25 102 TYR A O 1
ATOM 759 N N . GLU A 1 103 ? -13.890 5.472 4.389 1.00 79.75 103 GLU A N 1
ATOM 760 C CA . GLU A 1 103 ? -14.309 6.181 3.174 1.00 79.75 103 GLU A CA 1
ATOM 761 C C . GLU A 1 103 ? -13.540 7.500 2.983 1.00 79.75 103 GLU A C 1
ATOM 763 O O . GLU A 1 103 ? -13.649 8.430 3.788 1.00 79.75 103 GLU A O 1
ATOM 768 N N . GLY A 1 104 ? -12.790 7.594 1.881 1.00 68.00 104 GLY A N 1
ATOM 769 C CA . GLY A 1 104 ? -12.056 8.804 1.499 1.00 68.00 104 GLY A CA 1
ATOM 770 C C . GLY A 1 104 ? -10.730 9.025 2.235 1.00 68.00 104 GLY A C 1
ATOM 771 O O . GLY A 1 104 ? -10.192 10.133 2.163 1.00 68.00 104 GLY A O 1
ATOM 772 N N . VAL A 1 105 ? -10.224 7.998 2.930 1.00 70.38 105 VAL A N 1
ATOM 773 C CA . VAL A 1 105 ? -8.845 7.932 3.451 1.00 70.38 105 VAL A CA 1
ATOM 774 C C . VAL A 1 105 ? -7.845 7.715 2.318 1.00 70.38 105 VAL A C 1
ATOM 776 O O . VAL A 1 105 ? -8.122 6.879 1.423 1.00 70.38 105 VAL A O 1
#

pLDDT: mean 89.89, std 9.45, range [49.34, 98.5]

Secondary structure (DSSP, 8-state):
------------SS--EEES-S-----TT-EEEEEEEESS--SS-EEEEEEE-TTEEES-SEEEE-TTTTTSPEEEEEEEPP-SS-PPP---EEEEEESGGGTT-

Sequence (105 aa):
MTGEVEVTVNDNSKPGLLLSAKSLQVDEGGDETFTVKLSTQPSEEVTVTLGQDDDMTLDKAVLTFTTDDWGQAQTVTVTTVEDEDAAPDTATIRLTATGSDYEGV

Foldseek 3Di:
DDDDDDDDDDDLPAWDKDKPDPDDDADAQGKDKMWIAISDQFPAKKKKAKDKDPQKDKPDRIDIDGSVCRGPIDMIMIGGHHDDDRDDDDMDIDIAMDDGSRHGD

Radius of gyration: 16.5 Å; chains: 1; bounding box: 46×27×45 Å